Protein 1ELR (pdb70)

Sequence (133 aa):
GKQALKEKELGNDAYKKKDFDTALKHYDKAKELDPTNMTYITNQAAVYFEKGDYNKCRELCEKAIEVGRENREDYRQIAKAYARIGNSYFKEEKYKDAIHFYNKSLAEHRTPDVLKKCQQAEKILKEQMEEVD

Organism: Homo sapiens (NCBI:txid9606)

Radius of gyration: 14.72 Å; Cα contacts (8 Å, |Δi|>4): 189; chains: 2; bounding box: 37×25×38 Å

Secondary structure (DSSP, 8-state):
-HHHHHHHHHHHHHHHTT-HHHHHHHHHHHHHH-TT-HHHHHHHHHHHHHHT-HHHHHHHHHHHHHHHHHSTT-HHHHHHHHHHHHHHHHHTT-HHHHHHHHHHHHHH---HHHHHHHHHHHHHHHH-/-----

B-factor: mean 19.18, std 8.9, range [5.82, 53.54]

Solvent-accessible surface area: 7646 Å² total; per-residue (Å²): 94,163,82,1,92,119,21,20,81,97,0,5,79,11,2,119,167,131,63,37,89,48,0,23,128,51,0,72,71,0,58,128,80,38,92,98,43,5,22,1,14,0,0,8,0,0,0,44,17,53,115,40,61,40,106,59,0,24,56,8,0,104,89,0,19,135,42,0,116,92,46,107,85,41,113,141,22,6,2,95,0,30,11,19,6,0,29,0,44,25,117,57,129,95,26,154,63,0,23,93,37,0,74,71,1,11,92,55,57,156,38,111,98,20,61,141,62,2,94,84,0,81,168,58,50,190,94,150,104,26,132,23,53

Structure (mmCIF, N/CA/C/O backbone):
data_1ELR
#
_entry.id   1ELR
#
_cell.length_a   73.280
_cell.length_b   48.270
_cell.length_c   38.060
_cell.angle_alpha   90.00
_cell.angle_beta   91.30
_cell.angle_gamma   90.00
#
_symmetry.space_group_name_H-M   'C 1 2 1'
#
loop_
_entity.id
_entity.type
_entity.pdbx_description
1 polymer 'TPR2A-DOMAIN OF HOP'
2 polymer 'HSP90-PEPTIDE MEEVD'
3 non-polymer 'NICKEL (II) ION'
4 water water
#
loop_
_atom_site.group_PDB
_atom_site.id
_atom_site.type_symbol
_atom_site.label_atom_id
_atom_site.label_alt_id
_atom_site.label_comp_id
_atom_site.label_asym_id
_atom_site.label_entity_id
_atom_site.label_seq_id
_atom_site.pdbx_PDB_ins_code
_atom_site.Cartn_x
_atom_site.Cartn_y
_atom_site.Cartn_z
_atom_site.occupancy
_atom_site.B_iso_or_equiv
_atom_site.auth_seq_id
_atom_site.auth_comp_id
_atom_site.auth_asym_id
_atom_site.auth_atom_id
_atom_site.pdbx_PDB_model_num
ATOM 1 N N . GLY A 1 1 ? 1.040 11.188 24.111 1.00 40.84 222 GLY A N 1
ATOM 2 C CA . GLY A 1 1 ? 2.317 10.954 23.362 1.00 40.24 222 GLY A CA 1
ATOM 3 C C . GLY A 1 1 ? 3.553 11.192 24.210 1.00 39.66 222 GLY A C 1
ATOM 4 O O . GLY A 1 1 ? 4.638 10.706 23.888 1.00 41.35 222 GLY A O 1
ATOM 5 N N . LYS A 1 2 ? 3.383 11.939 25.295 1.00 37.97 223 LYS A N 1
ATOM 6 C CA . LYS A 1 2 ? 4.471 12.263 26.212 1.00 36.00 223 LYS A CA 1
ATOM 7 C C . LYS A 1 2 ? 5.340 11.089 26.661 1.00 33.36 223 LYS A C 1
ATOM 8 O O . LYS A 1 2 ? 6.564 11.125 26.504 1.00 33.00 223 LYS A O 1
ATOM 14 N N . GLN A 1 3 ? 4.726 10.061 27.238 1.00 31.03 224 GLN A N 1
ATOM 15 C CA . GLN A 1 3 ? 5.498 8.914 27.724 1.00 28.05 224 GLN A CA 1
ATOM 16 C C . GLN A 1 3 ? 6.380 8.269 26.645 1.00 24.92 224 GLN A C 1
ATOM 17 O O . GLN A 1 3 ? 7.529 7.940 26.906 1.00 23.61 224 GLN A O 1
ATOM 23 N N . ALA A 1 4 ? 5.850 8.099 25.436 1.00 23.38 225 ALA A N 1
ATOM 24 C CA . ALA A 1 4 ? 6.628 7.477 24.353 1.00 22.17 225 ALA A CA 1
ATOM 25 C C . ALA A 1 4 ? 7.950 8.198 24.111 1.00 21.18 225 ALA A C 1
ATOM 26 O O . ALA A 1 4 ? 8.984 7.573 23.866 1.00 20.40 225 ALA A O 1
ATOM 28 N N . LEU A 1 5 ? 7.928 9.523 24.166 1.00 21.57 226 LEU A N 1
ATOM 29 C CA . LEU A 1 5 ? 9.157 10.268 23.937 1.00 20.61 226 LEU A CA 1
ATOM 30 C C . LEU A 1 5 ? 10.130 10.029 25.088 1.00 20.17 226 LEU A C 1
ATOM 31 O O . LEU A 1 5 ? 11.333 9.983 24.879 1.00 18.07 226 LEU A O 1
ATOM 36 N N . LYS A 1 6 ? 9.608 9.875 26.302 1.00 18.41 227 LYS A N 1
ATOM 37 C CA . LYS A 1 6 ? 10.466 9.592 27.455 1.00 18.52 227 LYS A CA 1
ATOM 38 C C . LYS A 1 6 ? 11.112 8.217 27.278 1.00 16.86 227 LYS A C 1
ATOM 39 O O . LYS A 1 6 ? 12.282 8.026 27.595 1.00 15.00 227 LYS A O 1
ATOM 45 N N . GLU A 1 7 ? 10.333 7.253 26.802 1.00 14.66 228 GLU A N 1
ATOM 46 C CA . GLU A 1 7 ? 10.873 5.913 26.570 1.00 15.15 228 GLU A CA 1
ATOM 47 C C . GLU A 1 7 ? 11.945 5.982 25.464 1.00 13.46 228 GLU A C 1
ATOM 48 O O . GLU A 1 7 ? 13.004 5.369 25.580 1.00 11.83 228 GLU A O 1
ATOM 54 N N . LYS A 1 8 ? 11.663 6.718 24.391 1.00 10.86 229 LYS A N 1
ATOM 55 C CA . LYS A 1 8 ? 12.633 6.826 23.304 1.00 12.81 229 LYS A CA 1
ATOM 56 C C . LYS A 1 8 ? 13.960 7.399 23.789 1.00 12.38 229 LYS A C 1
ATOM 57 O O . LYS A 1 8 ? 15.029 6.910 23.418 1.00 11.31 229 LYS A O 1
ATOM 63 N N . GLU A 1 9 ? 13.897 8.437 24.621 1.00 12.71 230 GLU A N 1
ATOM 64 C CA . GLU A 1 9 ? 15.124 9.053 25.113 1.00 13.54 230 GLU A CA 1
ATOM 65 C C . GLU A 1 9 ? 15.942 8.142 26.024 1.00 13.04 230 GLU A C 1
ATOM 66 O O . GLU A 1 9 ? 17.179 8.182 26.010 1.00 12.44 230 GLU A O 1
ATOM 72 N N . LEU A 1 10 ? 15.263 7.339 26.837 1.00 10.97 231 LEU A N 1
ATOM 73 C CA . LEU A 1 10 ? 15.998 6.416 27.694 1.00 11.77 231 LEU A CA 1
ATOM 74 C C . LEU A 1 10 ? 16.657 5.389 26.785 1.00 10.32 231 LEU A C 1
ATOM 75 O O . LEU A 1 10 ? 17.743 4.895 27.080 1.00 10.48 231 LEU A O 1
ATOM 80 N N . GLY A 1 11 ? 15.996 5.068 25.677 1.00 10.29 232 GLY A N 1
ATOM 81 C CA . GLY A 1 11 ? 16.577 4.123 24.734 1.00 10.05 232 GLY A CA 1
ATOM 82 C C . GLY A 1 11 ? 17.802 4.725 24.052 1.00 10.94 232 GLY A C 1
ATOM 83 O O . GLY A 1 11 ? 18.843 4.066 23.910 1.00 9.27 232 GLY A O 1
ATOM 84 N N . ASN A 1 12 ? 17.687 5.986 23.632 1.00 11.09 233 ASN A N 1
ATOM 85 C CA . ASN A 1 12 ? 18.795 6.659 22.950 1.00 12.60 233 ASN A CA 1
ATOM 86 C C . ASN A 1 12 ? 20.030 6.715 23.842 1.00 13.14 233 ASN A C 1
ATOM 87 O O . ASN A 1 12 ? 21.136 6.453 23.376 1.00 10.89 233 ASN A O 1
ATOM 92 N N . ASP A 1 13 ? 19.832 7.069 25.111 1.00 13.19 234 ASP A N 1
ATOM 93 C CA . ASP A 1 13 ? 20.931 7.159 26.085 1.00 15.71 234 ASP A CA 1
ATOM 94 C C . ASP A 1 13 ? 21.619 5.797 26.183 1.00 14.90 234 ASP A C 1
ATOM 95 O O . ASP A 1 13 ? 22.850 5.703 26.193 1.00 16.24 234 ASP A O 1
ATOM 100 N N . ALA A 1 14 ? 20.827 4.725 26.221 1.00 14.59 235 ALA A N 1
ATOM 101 C CA . ALA A 1 14 ? 21.399 3.380 26.326 1.00 13.28 235 ALA A CA 1
ATOM 102 C C . ALA A 1 14 ? 22.162 2.988 25.062 1.00 13.68 235 ALA A C 1
ATOM 103 O O . ALA A 1 14 ? 23.265 2.438 25.134 1.00 14.70 235 ALA A O 1
ATOM 105 N N . TYR A 1 15 ? 21.555 3.253 23.907 1.00 13.89 236 TYR A N 1
ATOM 106 C CA . TYR A 1 15 ? 22.166 2.976 22.612 1.00 12.66 236 TYR A CA 1
ATOM 107 C C . TYR A 1 15 ? 23.577 3.598 22.528 1.00 14.89 236 TYR A C 1
ATOM 108 O O . TYR A 1 15 ? 24.538 2.958 22.102 1.00 15.49 236 TYR A O 1
ATOM 117 N N . LYS A 1 16 ? 23.687 4.853 22.927 1.00 15.04 237 LYS A N 1
ATOM 118 C CA . LYS A 1 16 ? 24.970 5.543 22.860 1.00 19.91 237 LYS A CA 1
ATOM 119 C C . LYS A 1 16 ? 26.075 4.928 23.712 1.00 21.07 237 LYS A C 1
ATOM 120 O O . LYS A 1 16 ? 27.261 5.080 23.395 1.00 21.79 237 LYS A O 1
ATOM 126 N N . LYS A 1 17 ? 25.703 4.222 24.775 1.00 21.48 238 LYS A N 1
ATOM 127 C CA . LYS A 1 17 ? 26.695 3.577 25.642 1.00 22.12 238 LYS A CA 1
ATOM 128 C C . LYS A 1 17 ? 26.887 2.138 25.197 1.00 21.06 238 LYS A C 1
ATOM 129 O O . LYS A 1 17 ? 27.536 1.348 25.875 1.00 21.99 238 LYS A O 1
ATOM 135 N N . LYS A 1 18 ? 26.309 1.803 24.052 1.00 19.28 239 LYS A N 1
ATOM 136 C CA . LYS A 1 18 ? 26.395 0.465 23.507 1.00 18.66 239 LYS A CA 1
ATOM 137 C C . LYS A 1 18 ? 25.616 -0.565 24.328 1.00 17.21 239 LYS A C 1
ATOM 138 O O . LYS A 1 18 ? 25.886 -1.760 24.269 1.00 15.56 239 LYS A O 1
ATOM 144 N N . ASP A 1 19 ? 24.633 -0.092 25.088 1.00 15.85 240 ASP A N 1
ATOM 145 C CA . ASP A 1 19 ? 23.772 -0.998 25.859 1.00 14.22 240 ASP A CA 1
ATOM 146 C C . ASP A 1 19 ? 22.579 -1.225 24.944 1.00 12.87 240 ASP A C 1
ATOM 147 O O . ASP A 1 19 ? 21.525 -0.607 25.096 1.00 11.11 240 ASP A O 1
ATOM 152 N N . PHE A 1 20 ? 22.764 -2.121 23.976 1.00 13.59 241 PHE A N 1
ATOM 153 C CA . PHE A 1 20 ? 21.748 -2.420 22.975 1.00 13.71 241 PHE A CA 1
ATOM 154 C C . PHE A 1 20 ? 20.495 -3.154 23.433 1.00 13.76 241 PHE A C 1
ATOM 155 O O . PHE A 1 20 ? 19.410 -2.944 22.879 1.00 12.87 241 PHE A O 1
ATOM 163 N N . ASP A 1 21 ? 20.620 -4.034 24.416 1.00 14.20 242 ASP A N 1
ATOM 164 C CA . ASP A 1 21 ? 19.426 -4.720 24.874 1.00 16.69 242 ASP A CA 1
ATOM 165 C C . ASP A 1 21 ? 18.469 -3.706 25.503 1.00 15.06 242 ASP A C 1
ATOM 166 O O . ASP A 1 21 ? 17.269 -3.728 25.250 1.00 11.61 242 ASP A O 1
ATOM 171 N N . THR A 1 22 ? 19.012 -2.834 26.347 1.00 14.66 243 THR A N 1
ATOM 172 C CA . THR A 1 22 ? 18.200 -1.818 27.011 1.00 12.61 243 THR A CA 1
ATOM 173 C C . THR A 1 22 ? 17.554 -0.914 25.964 1.00 10.67 243 THR A C 1
ATOM 174 O O . THR A 1 22 ? 16.362 -0.633 26.024 1.00 9.58 243 THR A O 1
ATOM 178 N N . ALA A 1 23 ? 18.346 -0.459 25.001 1.00 10.88 244 ALA A N 1
ATOM 179 C CA . ALA A 1 23 ? 17.828 0.404 23.944 1.00 10.38 244 ALA A CA 1
ATOM 180 C C . ALA A 1 23 ? 16.639 -0.245 23.223 1.00 10.61 244 ALA A C 1
ATOM 181 O O . ALA A 1 23 ? 15.607 0.387 23.043 1.00 9.79 244 ALA A O 1
ATOM 183 N N . LEU A 1 24 ? 16.772 -1.503 22.809 1.00 10.96 245 LEU A N 1
ATOM 184 C CA . LEU A 1 24 ? 15.669 -2.151 22.099 1.00 10.68 245 LEU A CA 1
ATOM 185 C C . LEU A 1 24 ? 14.408 -2.246 22.939 1.00 10.65 245 LEU A C 1
ATOM 186 O O . LEU A 1 24 ? 13.313 -1.995 22.451 1.00 9.54 245 LEU A O 1
ATOM 191 N N . LYS A 1 25 ? 14.553 -2.596 24.211 1.00 11.67 246 LYS A N 1
ATOM 192 C CA . LYS A 1 25 ? 13.381 -2.706 25.074 1.00 11.96 246 LYS A CA 1
ATOM 193 C C . LYS A 1 25 ? 12.635 -1.383 25.242 1.00 12.20 246 LYS A C 1
ATOM 194 O O . LYS A 1 25 ? 11.394 -1.346 25.232 1.00 11.78 246 LYS A O 1
ATOM 200 N N . HIS A 1 26 ? 13.367 -0.282 25.380 1.00 11.41 247 HIS A N 1
ATOM 201 C CA . HIS A 1 26 ? 12.677 1.001 25.507 1.00 9.71 247 HIS A CA 1
ATOM 202 C C . HIS A 1 26 ? 12.094 1.474 24.183 1.00 9.70 247 HIS A C 1
ATOM 203 O O . HIS A 1 26 ? 11.021 2.104 24.161 1.00 9.95 247 HIS A O 1
ATOM 210 N N . TYR A 1 27 ? 12.760 1.157 23.075 1.00 8.36 248 TYR A N 1
ATOM 211 C CA . TYR A 1 27 ? 12.197 1.544 21.782 1.00 10.17 248 TYR A CA 1
ATOM 212 C C . TYR A 1 27 ? 10.923 0.726 21.552 1.00 10.48 248 TYR A C 1
ATOM 213 O O . TYR A 1 27 ? 9.978 1.206 20.914 1.00 10.39 248 TYR A O 1
ATOM 222 N N . ASP A 1 28 ? 10.917 -0.521 22.022 1.00 12.13 249 ASP A N 1
ATOM 223 C CA . ASP A 1 28 ? 9.727 -1.373 21.892 1.00 14.28 249 ASP A CA 1
ATOM 224 C C . ASP A 1 28 ? 8.548 -0.733 22.633 1.00 14.47 249 ASP A C 1
ATOM 225 O O . ASP A 1 28 ? 7.418 -0.705 22.123 1.00 14.33 249 ASP A O 1
ATOM 230 N N . LYS A 1 29 ? 8.796 -0.214 23.832 1.00 15.03 250 LYS A N 1
ATOM 231 C CA . LYS A 1 29 ? 7.710 0.421 24.589 1.00 16.47 250 LYS A CA 1
ATOM 232 C C . LYS A 1 29 ? 7.242 1.707 23.905 1.00 15.64 250 LYS A C 1
ATOM 233 O O . LYS A 1 29 ? 6.059 2.041 23.933 1.00 15.19 250 LYS A O 1
ATOM 239 N N . ALA A 1 30 ? 8.170 2.433 23.294 1.00 14.98 251 ALA A N 1
ATOM 240 C CA . ALA A 1 30 ? 7.795 3.652 22.598 1.00 14.73 251 ALA A CA 1
ATOM 241 C C . ALA A 1 30 ? 6.913 3.310 21.395 1.00 15.78 251 ALA A C 1
ATOM 242 O O . ALA A 1 30 ? 5.911 3.996 21.146 1.00 16.16 251 ALA A O 1
ATOM 244 N N . LYS A 1 31 ? 7.260 2.245 20.666 1.00 15.89 252 LYS A N 1
ATOM 245 C CA . LYS A 1 31 ? 6.472 1.822 19.491 1.00 18.51 252 LYS A CA 1
ATOM 246 C C . LYS A 1 31 ? 5.082 1.353 19.892 1.00 19.54 252 LYS A C 1
ATOM 247 O O . LYS A 1 31 ? 4.103 1.570 19.174 1.00 19.43 252 LYS A O 1
ATOM 253 N N . GLU A 1 32 ? 5.010 0.677 21.031 1.00 20.07 253 GLU A N 1
ATOM 254 C CA . GLU A 1 32 ? 3.745 0.183 21.538 1.00 20.75 253 GLU A CA 1
ATOM 255 C C . GLU A 1 32 ? 2.807 1.367 21.796 1.00 20.42 253 GLU A C 1
ATOM 256 O O . GLU A 1 32 ? 1.621 1.300 21.508 1.00 20.12 253 GLU A O 1
ATOM 262 N N . LEU A 1 33 ? 3.351 2.455 22.332 1.00 20.02 254 LEU A N 1
ATOM 263 C CA . LEU A 1 33 ? 2.568 3.652 22.646 1.00 19.24 254 LEU A CA 1
ATOM 264 C C . LEU A 1 33 ? 2.272 4.585 21.472 1.00 19.84 254 LEU A C 1
ATOM 265 O O . LEU A 1 33 ? 1.237 5.254 21.454 1.00 19.28 254 LEU A O 1
ATOM 270 N N . ASP A 1 34 ? 3.173 4.619 20.493 1.00 18.88 255 ASP A N 1
ATOM 271 C CA . ASP A 1 34 ? 3.053 5.527 19.349 1.00 19.61 255 ASP A CA 1
ATOM 272 C C . ASP A 1 34 ? 3.428 4.751 18.085 1.00 18.93 255 ASP A C 1
ATOM 273 O O . ASP A 1 34 ? 4.451 5.019 17.461 1.00 18.73 255 ASP A O 1
ATOM 278 N N . PRO A 1 35 ? 2.581 3.792 17.678 1.00 18.05 256 PRO A N 1
ATOM 279 C CA . PRO A 1 35 ? 2.830 2.965 16.496 1.00 17.12 256 PRO A CA 1
ATOM 280 C C . PRO A 1 35 ? 2.920 3.617 15.110 1.00 17.27 256 PRO A C 1
ATOM 281 O O . PRO A 1 35 ? 3.330 2.969 14.157 1.00 16.27 256 PRO A O 1
ATOM 285 N N . THR A 1 36 ? 2.541 4.883 14.983 1.00 16.22 257 THR A N 1
ATOM 286 C CA . THR A 1 36 ? 2.626 5.536 13.680 1.00 16.54 257 THR A CA 1
ATOM 287 C C . THR A 1 36 ? 3.905 6.377 13.547 1.00 17.15 257 THR A C 1
ATOM 288 O O . THR A 1 36 ? 4.091 7.062 12.537 1.00 16.71 257 THR A O 1
ATOM 292 N N . ASN A 1 37 ? 4.773 6.320 14.557 1.00 15.93 258 ASN A N 1
ATOM 293 C CA . ASN A 1 37 ? 6.019 7.099 14.558 1.00 17.57 258 ASN A CA 1
ATOM 294 C C . ASN A 1 37 ? 7.156 6.248 14.006 1.00 16.65 258 ASN A C 1
ATOM 295 O O . ASN A 1 37 ? 7.627 5.331 14.676 1.00 15.85 258 ASN A O 1
ATOM 300 N N . MET A 1 38 ? 7.626 6.569 12.804 1.00 15.07 259 MET A N 1
ATOM 301 C CA . MET A 1 38 ? 8.680 5.762 12.195 1.00 14.81 259 MET A CA 1
ATOM 302 C C . MET A 1 38 ? 10.058 5.927 12.836 1.00 14.33 259 MET A C 1
ATOM 303 O O . MET A 1 38 ? 10.940 5.093 12.628 1.00 13.68 259 MET A O 1
ATOM 308 N N . THR A 1 39 ? 10.242 6.978 13.635 1.00 13.04 260 THR A N 1
ATOM 309 C CA . THR A 1 39 ? 11.530 7.203 14.285 1.00 13.61 260 THR A CA 1
ATOM 310 C C . THR A 1 39 ? 11.952 6.081 15.251 1.00 11.92 260 THR A C 1
ATOM 311 O O . THR A 1 39 ? 13.122 5.739 15.311 1.00 10.39 260 THR A O 1
ATOM 315 N N . TYR A 1 40 ? 11.018 5.499 16.002 1.00 11.57 261 TYR A N 1
ATOM 316 C CA . TYR A 1 40 ? 11.400 4.423 16.935 1.00 11.12 261 TYR A CA 1
ATOM 317 C C . TYR A 1 40 ? 11.889 3.193 16.172 1.00 10.73 261 TYR A C 1
ATOM 318 O O . TYR A 1 40 ? 12.739 2.441 16.661 1.00 8.66 261 TYR A O 1
ATOM 327 N N . ILE A 1 41 ? 11.319 2.985 14.991 1.00 10.62 262 ILE A N 1
ATOM 328 C CA . ILE A 1 41 ? 11.683 1.858 14.135 1.00 9.74 262 ILE A CA 1
ATOM 329 C C . ILE A 1 41 ? 13.068 2.110 13.520 1.00 9.62 262 ILE A C 1
ATOM 330 O O . ILE A 1 41 ? 13.929 1.218 13.534 1.00 10.05 262 ILE A O 1
ATOM 335 N N . THR A 1 42 ? 13.296 3.307 12.979 1.00 8.73 263 THR A N 1
ATOM 336 C CA . THR A 1 42 ? 14.613 3.577 12.410 1.00 9.20 263 THR A CA 1
ATOM 337 C C . THR A 1 42 ? 15.676 3.529 13.514 1.00 8.56 263 THR A C 1
ATOM 338 O O . THR A 1 42 ? 16.833 3.164 13.252 1.00 9.57 263 THR A O 1
ATOM 342 N N . ASN A 1 43 ? 15.295 3.894 14.741 1.00 9.13 264 ASN A N 1
ATOM 343 C CA . ASN A 1 43 ? 16.236 3.846 15.872 1.00 9.21 264 ASN A CA 1
ATOM 344 C C . ASN A 1 43 ? 16.583 2.387 16.168 1.00 9.78 264 ASN A C 1
ATOM 345 O O . ASN A 1 43 ? 17.737 2.062 16.474 1.00 8.96 264 ASN A O 1
ATOM 350 N N . GLN A 1 44 ? 15.591 1.497 16.109 1.00 10.36 265 GLN A N 1
ATOM 351 C CA . GLN A 1 44 ? 15.889 0.085 16.338 1.00 10.99 265 GLN A CA 1
ATOM 352 C C . GLN A 1 44 ? 16.802 -0.423 15.223 1.00 11.02 265 GLN A C 1
ATOM 353 O O . GLN A 1 44 ? 17.641 -1.293 15.453 1.00 9.38 265 GLN A O 1
ATOM 359 N N . ALA A 1 45 ? 16.631 0.127 14.020 1.00 9.31 266 ALA A N 1
ATOM 360 C CA . ALA A 1 45 ? 17.466 -0.272 12.878 1.00 10.21 266 ALA A CA 1
ATOM 361 C C . ALA A 1 45 ? 18.930 0.092 13.170 1.00 10.07 266 ALA A C 1
ATOM 362 O O . ALA A 1 45 ? 19.856 -0.629 12.793 1.00 8.92 266 ALA A O 1
ATOM 364 N N . ALA A 1 46 ? 19.127 1.218 13.850 1.00 9.32 267 ALA A N 1
ATOM 365 C CA . ALA A 1 46 ? 20.470 1.668 14.191 1.00 10.16 267 ALA A CA 1
ATOM 366 C C . ALA A 1 46 ? 21.092 0.692 15.167 1.00 9.86 267 ALA A C 1
ATOM 367 O O . ALA A 1 46 ? 22.274 0.378 15.073 1.00 10.35 267 ALA A O 1
ATOM 369 N N . VAL A 1 47 ? 20.294 0.201 16.105 1.00 10.71 268 VAL A N 1
ATOM 370 C CA . VAL A 1 47 ? 20.808 -0.759 17.077 1.00 11.30 268 VAL A CA 1
ATOM 371 C C . VAL A 1 47 ? 21.295 -2.030 16.366 1.00 10.52 268 VAL A C 1
ATOM 372 O O . VAL A 1 47 ? 22.404 -2.489 16.617 1.00 10.52 268 VAL A O 1
ATOM 376 N N . TYR A 1 48 ? 20.475 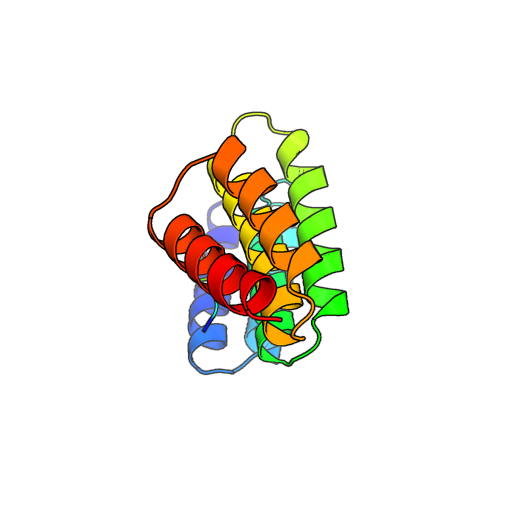-2.600 15.485 1.00 9.84 269 TYR A N 1
ATOM 377 C CA . TYR A 1 48 ? 20.916 -3.802 14.785 1.00 10.71 269 TYR A CA 1
ATOM 378 C C . TYR A 1 48 ? 22.116 -3.526 13.899 1.00 10.82 269 TYR A C 1
ATOM 379 O O . TYR A 1 48 ? 23.011 -4.361 13.770 1.00 10.80 269 TYR A O 1
ATOM 388 N N . PHE A 1 49 ? 22.149 -2.349 13.287 1.00 11.01 270 PHE A N 1
ATOM 389 C CA . PHE A 1 49 ? 23.301 -1.989 12.462 1.00 12.81 270 PHE A CA 1
ATOM 390 C C . PHE A 1 49 ? 24.576 -2.098 13.320 1.00 13.37 270 PHE A C 1
ATOM 391 O O . PHE A 1 49 ? 25.580 -2.702 12.901 1.00 13.18 270 PHE A O 1
ATOM 399 N N . GLU A 1 50 ? 24.532 -1.507 14.516 1.00 12.93 271 GLU A N 1
ATOM 400 C CA . GLU A 1 50 ? 25.692 -1.500 15.412 1.00 14.90 271 GLU A CA 1
ATOM 401 C C . GLU A 1 50 ? 26.011 -2.870 16.014 1.00 15.09 271 GLU A C 1
ATOM 402 O O . GLU A 1 50 ? 27.124 -3.106 16.473 1.00 14.60 271 GLU A O 1
ATOM 408 N N . LYS A 1 51 ? 25.041 -3.773 16.012 1.00 14.84 272 LYS A N 1
ATOM 409 C CA . LYS A 1 51 ? 25.295 -5.130 16.490 1.00 15.51 272 LYS A CA 1
ATOM 410 C C . LYS A 1 51 ? 25.883 -5.929 15.311 1.00 16.45 272 LYS A C 1
ATOM 411 O O . LYS A 1 51 ? 26.305 -7.067 15.483 1.00 14.12 272 LYS A O 1
ATOM 417 N N . GLY A 1 52 ? 25.880 -5.339 14.111 1.00 16.27 273 GLY A N 1
ATOM 418 C CA . GLY A 1 52 ? 26.405 -6.042 12.944 1.00 16.46 273 GLY A CA 1
ATOM 419 C C . GLY A 1 52 ? 25.368 -6.860 12.188 1.00 16.77 273 GLY A C 1
ATOM 420 O O . GLY A 1 52 ? 25.702 -7.579 11.229 1.00 18.16 273 GLY A O 1
ATOM 421 N N . ASP A 1 53 ? 24.107 -6.765 12.606 1.00 15.44 274 ASP A N 1
ATOM 422 C CA . ASP A 1 53 ? 23.018 -7.498 11.966 1.00 15.36 274 ASP A CA 1
ATOM 423 C C . ASP A 1 53 ? 22.443 -6.601 10.868 1.00 15.30 274 ASP A C 1
ATOM 424 O O . ASP A 1 53 ? 21.346 -6.068 11.005 1.00 13.97 274 ASP A O 1
ATOM 429 N N . TYR A 1 54 ? 23.200 -6.429 9.790 1.00 14.30 275 TYR A N 1
ATOM 430 C CA . TYR A 1 54 ? 22.768 -5.581 8.674 1.00 14.52 275 TYR A CA 1
ATOM 431 C C . TYR A 1 54 ? 21.446 -5.988 8.043 1.00 14.27 275 TYR A C 1
ATOM 432 O O . TYR A 1 54 ? 20.651 -5.137 7.652 1.00 14.04 275 TYR A O 1
ATOM 441 N N . ASN A 1 55 ? 21.199 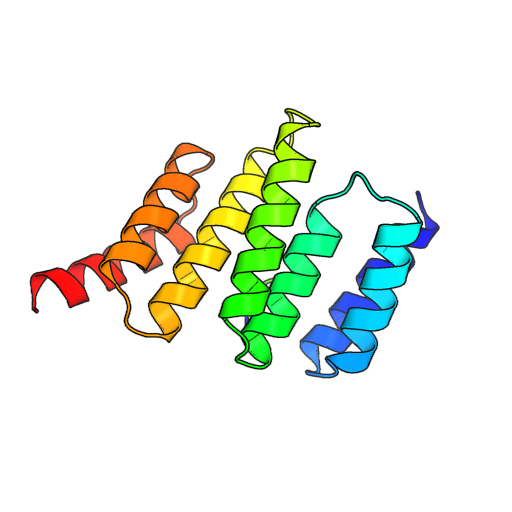-7.287 7.930 1.00 14.90 276 ASN A N 1
ATOM 442 C CA . ASN A 1 55 ? 19.936 -7.712 7.357 1.00 15.02 276 ASN A CA 1
ATOM 443 C C . ASN A 1 55 ? 18.740 -7.243 8.188 1.00 14.77 276 ASN A C 1
ATOM 444 O O . ASN A 1 55 ? 17.747 -6.773 7.642 1.00 13.73 276 ASN A O 1
ATOM 449 N N . LYS A 1 56 ? 18.811 -7.403 9.506 1.00 14.12 277 LYS A N 1
ATOM 450 C CA . LYS A 1 56 ? 17.689 -6.987 10.346 1.00 13.21 277 LYS A CA 1
ATOM 451 C C . LYS A 1 56 ? 17.528 -5.471 10.273 1.00 12.74 277 LYS A C 1
ATOM 452 O O . LYS A 1 56 ? 16.410 -4.953 10.280 1.00 11.76 277 LYS A O 1
ATOM 458 N N . CYS A 1 57 ? 18.651 -4.765 10.227 1.00 12.66 278 CYS A N 1
ATOM 459 C CA . CYS A 1 57 ? 18.619 -3.307 10.121 1.00 12.41 278 CYS A CA 1
ATOM 460 C C . CYS A 1 57 ? 17.804 -2.930 8.875 1.00 12.48 278 CYS A C 1
ATOM 461 O O . CYS A 1 57 ? 16.885 -2.115 8.948 1.00 12.32 278 CYS A O 1
ATOM 464 N N . ARG A 1 58 ? 18.122 -3.538 7.735 1.00 12.45 279 ARG A N 1
ATOM 465 C CA . ARG A 1 58 ? 17.397 -3.225 6.499 1.00 12.24 279 ARG A CA 1
ATOM 466 C C . ARG A 1 58 ? 15.923 -3.596 6.559 1.00 14.14 279 ARG A C 1
ATOM 467 O O . ARG A 1 58 ? 15.069 -2.887 6.016 1.00 12.89 279 ARG A O 1
ATOM 475 N N . GLU A 1 59 ? 15.614 -4.708 7.212 1.00 14.21 280 GLU A N 1
ATOM 476 C CA . GLU A 1 59 ? 14.220 -5.126 7.354 1.00 14.52 280 GLU A CA 1
ATOM 477 C C . GLU A 1 59 ? 13.448 -4.046 8.117 1.00 14.11 280 GLU A C 1
ATOM 478 O O . GLU A 1 59 ? 12.332 -3.671 7.743 1.00 13.43 280 GLU A O 1
ATOM 484 N N . LEU A 1 60 ? 14.052 -3.538 9.188 1.00 12.77 281 LEU A N 1
ATOM 485 C CA . LEU A 1 60 ? 13.412 -2.505 9.988 1.00 11.92 281 LEU A CA 1
ATOM 486 C C . LEU A 1 60 ? 13.267 -1.199 9.220 1.00 10.91 281 LEU A C 1
ATOM 487 O O . LEU A 1 60 ? 12.235 -0.519 9.326 1.00 10.94 281 LEU A O 1
ATOM 492 N N . CYS A 1 61 ? 14.290 -0.840 8.449 1.00 10.18 282 CYS A N 1
ATOM 493 C CA . CYS A 1 61 ? 14.211 0.374 7.640 1.00 10.22 282 CYS A CA 1
ATOM 494 C C . CYS A 1 61 ? 13.053 0.262 6.647 1.00 11.35 282 CYS A C 1
ATOM 495 O O . CYS A 1 61 ? 12.297 1.212 6.470 1.00 11.23 282 CYS A O 1
ATOM 498 N N . GLU A 1 62 ? 12.922 -0.888 5.986 1.00 11.92 283 GLU A N 1
ATOM 499 C CA . GLU A 1 62 ? 11.803 -1.086 5.049 1.00 13.27 283 GLU A CA 1
ATOM 500 C C . GLU A 1 62 ? 10.470 -0.904 5.801 1.00 13.55 283 GLU A C 1
ATOM 501 O O . GLU A 1 62 ? 9.536 -0.259 5.314 1.00 15.06 283 GLU A O 1
ATOM 507 N N . LYS A 1 63 ? 10.379 -1.496 6.983 1.00 14.48 284 LYS A N 1
ATOM 508 C CA . LYS A 1 63 ? 9.174 -1.385 7.804 1.00 14.83 284 LYS A CA 1
ATOM 509 C C . LYS A 1 63 ? 8.881 0.087 8.139 1.00 14.80 284 LYS A C 1
ATOM 510 O O . LYS A 1 63 ? 7.743 0.560 8.026 1.00 14.05 284 LYS A O 1
ATOM 516 N N . ALA A 1 64 ? 9.918 0.811 8.549 1.00 13.24 285 ALA A N 1
ATOM 517 C CA . ALA A 1 64 ? 9.773 2.218 8.910 1.00 13.36 285 ALA A CA 1
ATOM 518 C C . ALA A 1 64 ? 9.250 3.041 7.749 1.00 13.81 285 ALA A C 1
ATOM 519 O O . ALA A 1 64 ? 8.398 3.914 7.931 1.00 13.73 285 ALA A O 1
ATOM 521 N N . ILE A 1 65 ? 9.776 2.779 6.556 1.00 14.39 286 ILE A N 1
ATOM 522 C CA . ILE A 1 65 ? 9.349 3.516 5.371 1.00 15.84 286 ILE A CA 1
ATOM 523 C C . ILE A 1 65 ? 7.876 3.218 5.063 1.00 17.47 286 ILE A C 1
ATOM 524 O O . ILE A 1 65 ? 7.117 4.113 4.684 1.00 17.58 286 ILE A O 1
ATOM 529 N N . GLU A 1 66 ? 7.480 1.965 5.234 1.00 18.94 287 GLU A N 1
ATOM 530 C CA . GLU A 1 66 ? 6.090 1.587 5.010 1.00 22.08 287 GLU A CA 1
ATOM 531 C C . GLU A 1 66 ? 5.212 2.469 5.901 1.00 22.36 287 GLU A C 1
ATOM 532 O O . GLU A 1 66 ? 4.282 3.124 5.414 1.00 21.82 287 GLU A O 1
ATOM 538 N N . VAL A 1 67 ? 5.520 2.480 7.203 1.00 22.22 288 VAL A N 1
ATOM 539 C CA . VAL A 1 67 ? 4.778 3.275 8.178 1.00 23.03 288 VAL A CA 1
ATOM 540 C C . VAL A 1 67 ? 4.805 4.754 7.815 1.00 23.20 288 VAL A C 1
ATOM 541 O O . VAL A 1 67 ? 3.791 5.444 7.903 1.00 24.45 288 VAL A O 1
ATOM 545 N N . GLY A 1 68 ? 5.976 5.234 7.412 1.00 24.37 289 GLY A N 1
ATOM 546 C CA . GLY A 1 68 ? 6.132 6.632 7.053 1.00 25.12 289 GLY A CA 1
ATOM 547 C C . GLY A 1 68 ? 5.348 7.079 5.832 1.00 26.61 289 GLY A C 1
ATOM 548 O O . GLY A 1 68 ? 4.853 8.202 5.802 1.00 27.06 289 GLY A O 1
ATOM 549 N N . ARG A 1 69 ? 5.237 6.224 4.820 1.00 28.01 290 ARG A N 1
ATOM 550 C CA . ARG A 1 69 ? 4.493 6.594 3.617 1.00 30.89 290 ARG A CA 1
ATOM 551 C C . ARG A 1 69 ? 3.016 6.832 3.968 1.00 33.25 290 ARG A C 1
ATOM 552 O O . ARG A 1 69 ? 2.319 7.587 3.285 1.00 32.98 290 ARG A O 1
ATOM 560 N N . GLU A 1 70 ? 2.546 6.183 5.034 1.00 34.95 291 GLU A N 1
ATOM 561 C CA . GLU A 1 70 ? 1.163 6.338 5.472 1.00 37.47 291 GLU A CA 1
ATOM 562 C C . GLU A 1 70 ? 0.944 7.795 5.866 1.00 39.02 291 GLU A C 1
ATOM 563 O O . GLU A 1 70 ? -0.044 8.416 5.471 1.00 40.27 291 GLU A O 1
ATOM 565 N N . ASN A 1 71 ? 1.868 8.339 6.651 1.00 40.07 292 ASN A N 1
ATOM 566 C CA . ASN A 1 71 ? 1.796 9.736 7.061 1.00 41.59 292 ASN A CA 1
ATOM 567 C C . ASN A 1 71 ? 2.691 10.497 6.080 1.00 42.72 292 ASN A C 1
ATOM 568 O O . ASN A 1 71 ? 3.911 10.569 6.256 1.00 44.19 292 ASN A O 1
ATOM 570 N N . ARG A 1 72 ? 2.075 11.060 5.047 1.00 42.83 293 ARG A N 1
ATOM 571 C CA . ARG A 1 72 ? 2.791 11.783 3.997 1.00 42.16 293 ARG A CA 1
ATOM 572 C C . ARG A 1 72 ? 3.566 13.053 4.371 1.00 41.39 293 ARG A C 1
ATOM 573 O O . ARG A 1 72 ? 3.711 13.948 3.534 1.00 42.55 293 ARG A O 1
ATOM 575 N N . GLU A 1 73 ? 4.079 13.145 5.595 1.00 39.28 294 GLU A N 1
ATOM 576 C CA . GLU A 1 73 ? 4.837 14.335 5.990 1.00 36.23 294 GLU A CA 1
ATOM 577 C C . GLU A 1 73 ? 6.245 13.997 6.497 1.00 34.12 294 GLU A C 1
ATOM 578 O O . GLU A 1 73 ? 7.018 14.892 6.864 1.00 33.56 294 GLU A O 1
ATOM 580 N N . ASP A 1 74 ? 6.578 12.708 6.504 1.00 30.85 295 ASP A N 1
ATOM 581 C CA . ASP A 1 74 ? 7.878 12.249 6.997 1.00 28.20 295 ASP A CA 1
ATOM 582 C C . ASP A 1 74 ? 8.975 12.139 5.942 1.00 24.72 295 ASP A C 1
ATOM 583 O O . ASP A 1 74 ? 9.859 11.292 6.082 1.00 23.02 295 ASP A O 1
ATOM 588 N N . TYR A 1 75 ? 8.949 12.979 4.909 1.00 20.53 296 TYR A N 1
ATOM 589 C CA . TYR A 1 75 ? 9.971 12.862 3.874 1.00 17.81 296 TYR A CA 1
ATOM 590 C C . TYR A 1 75 ? 11.406 12.897 4.397 1.00 15.19 296 TYR A C 1
ATOM 591 O O . TYR A 1 75 ? 12.264 12.197 3.879 1.00 14.24 296 TYR A O 1
ATOM 600 N N . ARG A 1 76 ? 11.686 13.707 5.409 1.00 14.95 297 ARG A N 1
ATOM 601 C CA . ARG A 1 76 ? 13.049 13.757 5.936 1.00 14.90 297 ARG A CA 1
ATOM 602 C C . ARG A 1 76 ? 13.427 12.457 6.650 1.00 15.40 297 ARG A C 1
ATOM 603 O O . ARG A 1 76 ? 14.569 12.015 6.555 1.00 14.55 297 ARG A O 1
ATOM 611 N N . GLN A 1 77 ? 12.483 11.847 7.366 1.00 14.55 298 GLN A N 1
ATOM 612 C CA . GLN A 1 77 ? 12.803 10.611 8.082 1.00 15.28 298 GLN A CA 1
ATOM 613 C C . GLN A 1 77 ? 12.901 9.434 7.130 1.00 13.55 298 GLN A C 1
ATOM 614 O O . GLN A 1 77 ? 13.624 8.477 7.393 1.00 11.43 298 GLN A O 1
ATOM 620 N N . ILE A 1 78 ? 12.158 9.508 6.030 1.00 12.40 299 ILE A N 1
ATOM 621 C CA . ILE A 1 78 ? 12.203 8.471 5.009 1.00 12.02 299 ILE A CA 1
ATOM 622 C C . ILE A 1 78 ? 13.581 8.539 4.350 1.00 11.49 299 ILE A C 1
ATOM 623 O O . ILE A 1 78 ? 14.177 7.514 4.011 1.00 10.07 299 ILE A O 1
ATOM 628 N N . ALA A 1 79 ? 14.067 9.758 4.132 1.00 9.35 300 ALA A N 1
ATOM 629 C CA . ALA A 1 79 ? 15.393 9.944 3.543 1.00 9.44 300 ALA A CA 1
A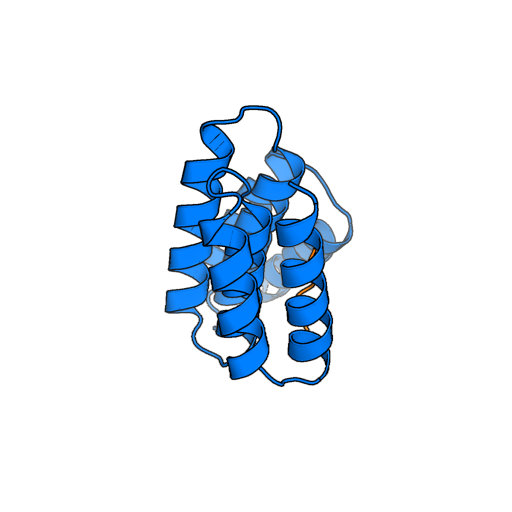TOM 630 C C . ALA A 1 79 ? 16.422 9.295 4.470 1.00 9.42 300 ALA A C 1
ATOM 631 O O . ALA A 1 79 ? 17.378 8.672 4.022 1.00 9.90 300 ALA A O 1
ATOM 633 N N . LYS A 1 80 ? 16.237 9.485 5.773 1.00 9.52 301 LYS A N 1
ATOM 634 C CA . LYS A 1 80 ? 17.141 8.898 6.757 1.00 10.34 301 LYS A CA 1
ATOM 635 C C . LYS A 1 80 ? 17.098 7.373 6.708 1.00 10.42 301 LYS A C 1
ATOM 636 O O . LYS A 1 80 ? 18.147 6.721 6.830 1.00 9.83 301 LYS A O 1
ATOM 642 N N . ALA A 1 81 ? 15.892 6.813 6.539 1.00 9.48 302 ALA A N 1
ATOM 643 C CA . ALA A 1 81 ? 15.725 5.363 6.496 1.00 9.56 302 ALA A CA 1
ATOM 644 C C . ALA A 1 81 ? 16.449 4.802 5.285 1.00 10.73 302 ALA A C 1
ATOM 645 O O . ALA A 1 81 ? 17.139 3.791 5.386 1.00 11.34 302 ALA A O 1
ATOM 647 N N . TYR A 1 82 ? 16.267 5.442 4.136 1.00 10.47 303 TYR A N 1
ATOM 648 C CA . TYR A 1 82 ? 16.965 5.015 2.916 1.00 10.31 303 TYR A CA 1
ATOM 649 C C . TYR A 1 82 ? 18.481 5.127 3.115 1.00 10.97 303 TYR A C 1
ATOM 650 O O . TYR A 1 82 ? 19.235 4.260 2.676 1.00 10.42 303 TYR A O 1
ATOM 659 N N . ALA A 1 83 ? 18.936 6.203 3.761 1.00 9.30 304 ALA A N 1
ATOM 660 C CA . ALA A 1 83 ? 20.375 6.371 3.954 1.00 9.75 304 ALA A CA 1
ATOM 661 C C . ALA A 1 83 ? 20.954 5.266 4.834 1.00 9.52 304 ALA A C 1
ATOM 662 O O . ALA A 1 83 ? 22.058 4.782 4.584 1.00 9.58 304 ALA A O 1
ATOM 664 N N . ARG A 1 84 ? 20.200 4.851 5.849 1.00 8.32 305 ARG A N 1
ATOM 665 C CA . ARG A 1 84 ? 20.645 3.784 6.746 1.00 9.54 305 ARG A CA 1
ATOM 666 C C . ARG A 1 84 ? 20.762 2.465 5.979 1.00 8.60 305 ARG A C 1
ATOM 667 O O . ARG A 1 84 ? 21.688 1.694 6.207 1.00 10.72 305 ARG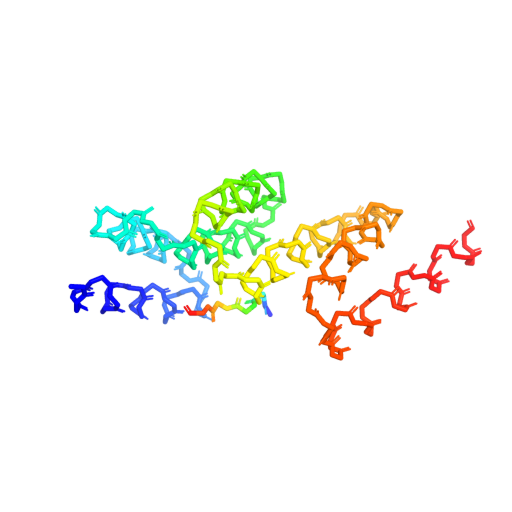 A O 1
ATOM 675 N N . ILE A 1 85 ? 19.822 2.199 5.076 1.00 8.55 306 ILE A N 1
ATOM 676 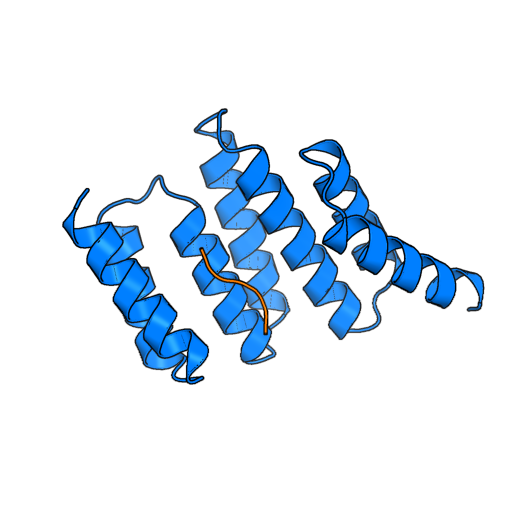C CA . ILE A 1 85 ? 19.899 0.973 4.277 1.00 9.67 306 ILE A CA 1
ATOM 677 C C . ILE A 1 85 ? 21.200 1.088 3.477 1.00 10.72 306 ILE A C 1
ATOM 678 O O . ILE A 1 85 ? 21.986 0.142 3.389 1.00 11.03 306 ILE A O 1
ATOM 683 N N . GLY A 1 86 ? 21.412 2.262 2.893 1.00 11.57 307 GLY A N 1
ATOM 684 C CA . GLY A 1 86 ? 22.613 2.496 2.111 1.00 9.94 307 GLY A CA 1
ATOM 685 C C . GLY A 1 86 ? 23.855 2.217 2.930 1.00 11.89 307 GLY A C 1
ATOM 686 O O . GLY A 1 86 ? 24.767 1.539 2.467 1.00 11.75 307 GLY A O 1
ATOM 687 N N . ASN A 1 87 ? 23.893 2.740 4.153 1.00 11.22 308 ASN A N 1
ATOM 688 C CA . ASN A 1 87 ? 25.043 2.528 5.018 1.00 13.08 308 ASN A CA 1
ATOM 689 C C . ASN A 1 87 ? 25.303 1.052 5.330 1.00 12.12 308 ASN A C 1
ATOM 690 O O . ASN A 1 87 ? 26.461 0.619 5.384 1.00 12.62 308 ASN A O 1
ATOM 695 N N . SER A 1 88 ? 24.240 0.281 5.538 1.00 11.41 309 SER A N 1
ATOM 696 C CA . SER A 1 88 ? 24.384 -1.146 5.836 1.00 10.73 309 SER A CA 1
ATOM 697 C C . SER A 1 88 ? 25.003 -1.894 4.641 1.00 11.70 309 SER A C 1
ATOM 698 O O . SER A 1 88 ? 25.783 -2.843 4.817 1.00 11.35 309 SER A O 1
ATOM 701 N N . TYR A 1 89 ? 24.664 -1.478 3.422 1.00 11.88 310 TYR A N 1
ATOM 702 C CA . TYR A 1 89 ? 25.267 -2.112 2.251 1.00 12.41 310 TYR A CA 1
ATOM 703 C C . TYR A 1 89 ? 26.732 -1.663 2.166 1.00 14.36 310 TYR A C 1
ATOM 704 O O . TYR A 1 89 ? 27.617 -2.449 1.813 1.00 15.59 310 TYR A O 1
ATOM 713 N N . PHE A 1 90 ? 26.985 -0.401 2.505 1.00 13.60 311 PHE A N 1
ATOM 714 C CA . PHE A 1 90 ? 28.347 0.133 2.464 1.00 15.77 311 PHE A CA 1
ATOM 715 C C . PHE A 1 90 ? 29.248 -0.656 3.410 1.00 15.66 311 PHE A C 1
ATOM 716 O O . PHE A 1 90 ? 30.367 -1.016 3.047 1.00 16.03 311 PHE A O 1
ATOM 724 N N . LYS A 1 91 ? 28.767 -0.919 4.621 1.00 17.07 312 LYS A N 1
ATOM 725 C CA . LYS A 1 91 ? 29.550 -1.679 5.606 1.00 18.12 312 LYS A CA 1
ATOM 726 C C . LYS A 1 91 ? 29.970 -3.025 5.060 1.00 18.25 312 LYS A C 1
ATOM 727 O O . LYS A 1 91 ? 31.070 -3.513 5.344 1.00 19.17 312 LYS A O 1
ATOM 733 N N . GLU A 1 92 ? 29.079 -3.643 4.290 1.00 17.07 313 GLU A N 1
ATOM 734 C CA . GLU A 1 92 ? 29.348 -4.947 3.715 1.00 17.54 313 GLU A CA 1
ATOM 735 C C . GLU A 1 92 ? 30.078 -4.875 2.370 1.00 17.28 313 GLU A C 1
ATOM 736 O O . GLU A 1 92 ? 30.210 -5.883 1.697 1.00 18.13 313 GLU A O 1
ATOM 742 N N . GLU A 1 93 ? 30.528 -3.691 1.973 1.00 18.86 314 GLU A N 1
ATOM 743 C CA . GLU A 1 93 ? 31.255 -3.541 0.703 1.00 19.16 314 GLU A CA 1
ATOM 744 C C . GLU A 1 93 ? 30.404 -3.840 -0.528 1.00 18.30 314 GLU A C 1
ATOM 745 O O . GLU A 1 93 ? 30.942 -4.204 -1.578 1.00 17.65 314 GLU A O 1
ATOM 751 N N . LYS A 1 94 ? 29.082 -3.699 -0.399 1.00 16.30 315 LYS A N 1
ATOM 752 C CA . LYS A 1 94 ? 28.146 -3.949 -1.507 1.00 14.80 315 LYS A CA 1
ATOM 753 C C . LYS A 1 94 ? 27.818 -2.546 -2.022 1.00 14.84 315 LYS A C 1
ATOM 754 O O . LYS A 1 94 ? 26.708 -2.050 -1.889 1.00 13.36 315 LYS A O 1
ATOM 760 N N . TYR A 1 95 ? 28.824 -1.918 -2.623 1.00 14.31 316 TYR A N 1
ATOM 761 C CA . TYR A 1 95 ? 28.722 -0.544 -3.081 1.00 13.83 316 TYR A CA 1
ATOM 762 C C . TYR A 1 95 ? 27.655 -0.103 -4.089 1.00 12.49 316 TYR A C 1
ATOM 763 O O . TYR A 1 95 ? 27.160 1.015 -3.971 1.00 12.45 316 TYR A O 1
ATOM 772 N N . LYS A 1 96 ? 27.309 -0.931 -5.078 1.00 12.49 317 LYS A N 1
ATOM 773 C CA . LYS A 1 96 ? 26.283 -0.536 -6.044 1.00 13.19 317 LYS A CA 1
ATOM 774 C C . LYS A 1 96 ? 24.966 -0.298 -5.312 1.00 12.53 317 LYS A C 1
ATOM 775 O O . LYS A 1 96 ? 24.235 0.653 -5.609 1.00 12.15 317 LYS A O 1
ATOM 781 N N . ASP A 1 97 ? 24.659 -1.186 -4.374 1.00 12.70 318 ASP A N 1
ATOM 782 C CA . ASP A 1 97 ? 23.433 -1.072 -3.594 1.00 12.75 318 ASP A CA 1
ATOM 783 C C . ASP A 1 97 ? 23.515 0.095 -2.618 1.00 10.78 318 ASP A C 1
ATOM 784 O O . ASP A 1 97 ? 22.519 0.762 -2.349 1.00 11.01 318 ASP A O 1
ATOM 789 N N . ALA A 1 98 ? 24.703 0.361 -2.089 1.00 11.60 319 ALA A N 1
ATOM 790 C CA . ALA A 1 98 ? 24.835 1.485 -1.171 1.00 9.55 319 ALA A CA 1
ATOM 791 C C . ALA A 1 98 ? 24.486 2.774 -1.934 1.00 10.62 319 AL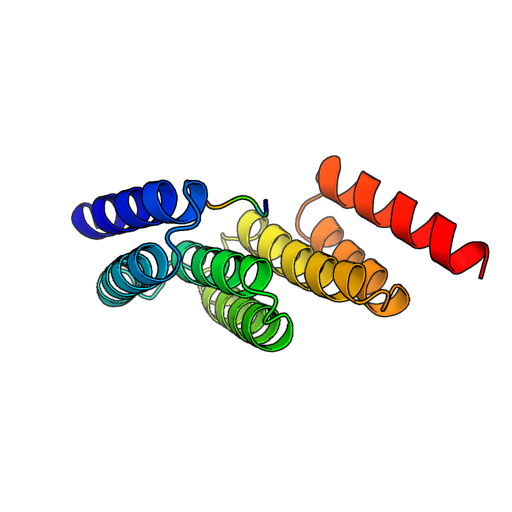A A C 1
ATOM 792 O O . ALA A 1 98 ? 23.637 3.549 -1.503 1.00 9.16 319 ALA A O 1
ATOM 794 N N . ILE A 1 99 ? 25.134 2.972 -3.082 1.00 10.25 320 ILE A N 1
ATOM 795 C CA . ILE A 1 99 ? 24.923 4.150 -3.939 1.00 10.80 320 ILE A CA 1
ATOM 796 C C . ILE A 1 99 ? 23.465 4.289 -4.350 1.00 9.83 320 ILE A C 1
ATOM 797 O O . ILE A 1 99 ? 22.886 5.388 -4.328 1.00 9.29 320 ILE A O 1
ATOM 802 N N . HIS A 1 100 ? 22.867 3.173 -4.732 1.00 9.91 321 HIS A N 1
ATOM 803 C CA . HIS A 1 100 ? 21.475 3.206 -5.154 1.00 8.97 321 HIS A CA 1
ATOM 804 C C . HIS A 1 100 ? 20.550 3.739 -4.042 1.00 9.01 321 HIS A C 1
ATOM 805 O O . HIS A 1 100 ? 19.700 4.606 -4.281 1.00 9.05 321 HIS A O 1
ATOM 812 N N . PHE A 1 101 ? 20.715 3.244 -2.822 1.00 8.19 322 PHE A N 1
ATOM 813 C CA . PHE A 1 101 ? 19.882 3.732 -1.747 1.00 9.08 322 PHE A CA 1
ATOM 814 C C . PHE A 1 101 ? 20.236 5.163 -1.317 1.00 8.38 322 PHE A C 1
ATOM 815 O O . PHE A 1 101 ? 19.387 5.878 -0.789 1.00 7.73 322 PHE A O 1
ATOM 823 N N . TYR A 1 102 ? 21.478 5.591 -1.525 1.00 8.46 323 TYR A N 1
ATOM 824 C CA . TYR A 1 102 ? 21.809 6.978 -1.170 1.00 8.41 323 TYR A CA 1
ATOM 825 C C . TYR A 1 102 ? 21.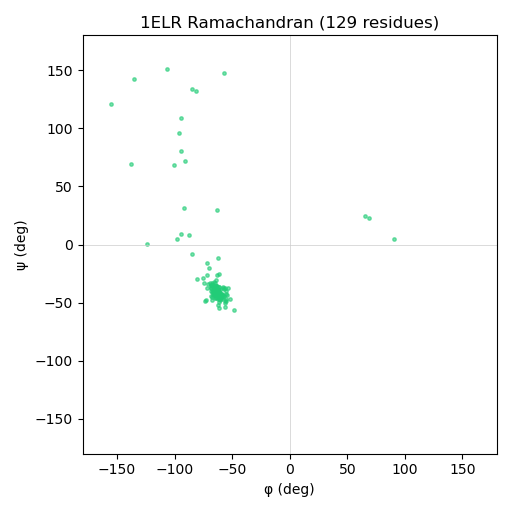048 7.858 -2.156 1.00 8.46 323 TYR A C 1
ATOM 826 O O . TYR A 1 102 ? 20.559 8.926 -1.804 1.00 9.50 323 TYR A O 1
ATOM 835 N N . ASN A 1 103 ? 20.923 7.412 -3.398 1.00 8.66 324 ASN A N 1
ATOM 836 C CA . ASN A 1 103 ? 20.172 8.205 -4.367 1.00 11.90 324 ASN A CA 1
ATOM 837 C C . ASN A 1 103 ? 18.689 8.296 -3.989 1.00 11.35 324 ASN A C 1
ATOM 838 O O . ASN A 1 103 ? 18.074 9.359 -4.110 1.00 11.23 324 ASN A O 1
ATOM 843 N N . LYS A 1 104 ? 18.111 7.199 -3.524 1.00 11.04 325 LYS A N 1
ATOM 844 C CA . LYS A 1 104 ? 16.715 7.238 -3.094 1.00 11.19 325 LYS A CA 1
ATOM 845 C C . LYS A 1 104 ? 16.585 8.251 -1.951 1.00 11.99 325 LYS A C 1
ATOM 846 O O . LYS A 1 104 ? 15.636 9.052 -1.899 1.00 11.79 325 LYS A O 1
ATOM 852 N N . SER A 1 105 ? 17.553 8.212 -1.037 1.00 11.08 326 SER A N 1
ATOM 853 C CA . SER A 1 105 ? 17.579 9.122 0.104 1.00 10.61 326 SER A CA 1
ATOM 854 C C . SER A 1 105 ? 17.676 10.582 -0.348 1.00 11.63 326 SER A C 1
ATOM 855 O O . SER A 1 105 ? 16.855 11.424 0.032 1.00 11.42 326 SER A O 1
ATOM 858 N N . LEU A 1 106 ? 18.680 10.885 -1.163 1.00 11.28 327 LEU A N 1
ATOM 859 C CA . LEU A 1 106 ? 18.875 12.253 -1.635 1.00 12.01 327 LEU A CA 1
ATOM 860 C C . LEU A 1 106 ? 17.659 12.831 -2.357 1.00 12.40 327 LEU A C 1
ATOM 861 O O . LEU A 1 106 ? 17.343 14.022 -2.189 1.00 12.26 327 LEU A O 1
ATOM 866 N N . ALA A 1 107 ? 16.970 12.006 -3.147 1.00 11.72 328 ALA A N 1
ATOM 867 C CA . ALA A 1 107 ? 15.784 12.472 -3.875 1.00 13.20 328 ALA A CA 1
ATOM 868 C C . ALA A 1 107 ? 14.691 12.952 -2.911 1.00 14.70 328 ALA A C 1
ATOM 869 O O . ALA A 1 107 ? 13.965 13.921 -3.200 1.00 14.84 328 ALA A O 1
ATOM 871 N N . GLU A 1 108 ? 14.554 12.268 -1.774 1.00 13.75 329 GLU A N 1
ATOM 872 C CA . GLU A 1 108 ? 13.571 12.672 -0.780 1.00 14.76 329 GLU A CA 1
ATOM 873 C C . GLU A 1 108 ? 14.066 13.938 -0.082 1.00 13.74 329 GLU A C 1
ATOM 874 O O . GLU A 1 108 ? 13.333 14.915 0.035 1.00 12.31 329 GLU A O 1
ATOM 880 N N . HIS A 1 109 ? 15.325 13.933 0.359 1.00 13.27 330 HIS A N 1
ATOM 881 C CA . HIS A 1 109 ? 15.878 15.093 1.065 1.00 12.68 330 HIS A CA 1
ATOM 882 C C . HIS A 1 109 ? 17.386 15.096 0.914 1.00 14.14 330 HIS A C 1
ATOM 883 O O . HIS A 1 109 ? 18.045 14.133 1.306 1.00 11.74 330 HIS A O 1
ATOM 890 N N . ARG A 1 110 ? 17.942 16.159 0.337 1.00 13.54 331 ARG A N 1
ATOM 891 C CA . ARG A 1 110 ? 19.392 16.199 0.180 1.00 14.91 331 ARG A CA 1
ATOM 892 C C . ARG A 1 110 ? 20.067 16.633 1.452 1.00 14.87 331 ARG A C 1
ATOM 893 O O . ARG A 1 110 ? 19.664 17.614 2.071 1.00 14.75 331 ARG A O 1
ATOM 901 N N . THR A 1 111 ? 21.097 15.889 1.839 1.00 14.69 332 THR A N 1
ATOM 902 C CA . THR A 1 111 ? 21.857 16.185 3.045 1.00 14.52 332 THR A CA 1
ATOM 903 C C . THR A 1 111 ? 23.323 16.053 2.679 1.00 15.86 332 THR A C 1
ATOM 904 O O . THR A 1 111 ? 23.704 15.178 1.890 1.00 14.33 332 THR A O 1
ATOM 908 N N . PRO A 1 112 ? 24.168 16.937 3.231 1.00 15.96 333 PRO A N 1
ATOM 909 C CA . PRO A 1 112 ? 25.597 16.884 2.935 1.00 16.56 333 PRO A CA 1
ATOM 910 C C . PRO A 1 112 ? 26.281 15.588 3.358 1.00 16.70 333 PRO A C 1
ATOM 911 O O . PRO A 1 112 ? 27.165 15.103 2.651 1.00 18.14 333 PRO A O 1
ATOM 915 N N . ASP A 1 113 ? 25.880 15.008 4.484 1.00 15.55 334 ASP A N 1
ATOM 916 C CA . ASP A 1 113 ? 26.530 13.776 4.919 1.00 17.49 334 ASP A CA 1
ATOM 917 C C . ASP A 1 113 ? 26.239 12.620 3.970 1.00 16.12 334 ASP A C 1
ATOM 918 O O . ASP A 1 113 ? 27.133 11.857 3.627 1.00 16.42 334 ASP A O 1
ATOM 923 N N . VAL A 1 114 ? 24.995 12.485 3.529 1.00 15.06 335 VAL A N 1
ATOM 924 C CA . VAL A 1 114 ? 24.687 11.394 2.618 1.00 12.77 335 VAL A CA 1
ATOM 925 C C . VAL A 1 114 ? 25.366 11.616 1.268 1.00 13.55 335 VAL A C 1
ATOM 926 O O . VAL A 1 114 ? 25.842 10.667 0.644 1.00 12.02 335 VAL A O 1
ATOM 930 N N . LEU A 1 115 ? 25.425 12.866 0.812 1.00 12.82 336 LEU A N 1
ATOM 931 C CA . LEU A 1 115 ? 26.065 13.138 -0.463 1.00 14.09 336 LEU A CA 1
ATOM 932 C C . LEU A 1 115 ? 27.536 12.743 -0.377 1.00 15.24 336 LEU A C 1
ATOM 933 O O . LEU A 1 115 ? 28.088 12.169 -1.308 1.00 14.91 336 LEU A O 1
ATOM 938 N N . LYS A 1 116 ? 28.167 13.062 0.751 1.00 16.61 337 LYS A N 1
ATOM 939 C CA . LYS A 1 116 ? 29.576 12.754 0.941 1.00 19.26 337 LYS A CA 1
ATOM 940 C C . LYS A 1 116 ? 29.795 11.236 0.934 1.00 18.57 337 LYS A C 1
ATOM 941 O O . LYS A 1 116 ? 30.718 10.728 0.282 1.00 19.25 337 LYS A O 1
ATOM 947 N N . LYS A 1 117 ? 28.942 10.514 1.647 1.00 17.80 338 LYS A N 1
ATOM 948 C CA . LYS A 1 117 ? 29.048 9.063 1.711 1.00 17.09 338 LYS A CA 1
ATOM 949 C C . LYS A 1 117 ? 28.878 8.487 0.298 1.00 16.82 338 LYS A C 1
ATOM 950 O O . LYS A 1 117 ? 29.608 7.585 -0.111 1.00 17.68 338 LYS A O 1
ATOM 956 N N . CYS A 1 118 ? 27.911 9.017 -0.448 1.00 16.52 339 CYS A N 1
ATOM 957 C CA . CYS A 1 118 ? 27.670 8.553 -1.806 1.00 15.95 339 CYS A CA 1
ATOM 958 C C . CYS A 1 118 ? 28.895 8.805 -2.685 1.00 16.50 339 CYS A C 1
ATOM 959 O O . CYS A 1 118 ? 29.307 7.938 -3.453 1.00 14.41 339 CYS A O 1
ATOM 962 N N . GLN A 1 119 ? 29.495 9.987 -2.567 1.00 16.71 340 GLN A N 1
ATOM 963 C CA . GLN A 1 119 ? 30.667 10.283 -3.397 1.00 17.73 340 GLN A CA 1
ATOM 964 C C . GLN A 1 119 ? 31.793 9.311 -3.062 1.00 17.84 340 GLN A C 1
ATOM 965 O O . GLN A 1 119 ? 32.486 8.819 -3.950 1.00 18.93 340 GLN A O 1
ATOM 971 N N . GLN A 1 120 ? 31.946 9.005 -1.780 1.00 17.18 341 GLN A N 1
ATOM 972 C CA . GLN A 1 120 ? 32.970 8.072 -1.342 1.00 18.25 341 GLN A CA 1
ATOM 973 C C . GLN A 1 120 ? 32.737 6.691 -1.980 1.00 17.85 341 GLN A C 1
ATOM 974 O O . GLN A 1 120 ? 33.665 6.067 -2.512 1.00 16.51 341 GLN A O 1
ATOM 980 N N . ALA A 1 121 ? 31.494 6.211 -1.913 1.00 16.24 342 ALA A N 1
ATOM 981 C CA . ALA A 1 121 ? 31.144 4.911 -2.488 1.00 17.40 342 ALA A CA 1
ATOM 982 C C . ALA A 1 121 ? 31.333 4.924 -3.998 1.00 16.92 342 ALA A C 1
ATOM 983 O O . ALA A 1 121 ? 31.738 3.924 -4.593 1.00 17.29 342 ALA A O 1
ATOM 985 N N . GLU A 1 122 ? 31.042 6.058 -4.618 1.00 18.17 343 GLU A N 1
ATOM 986 C CA . GLU A 1 122 ? 31.189 6.161 -6.064 1.00 20.21 343 GLU A CA 1
ATOM 987 C C . GLU A 1 122 ? 32.659 6.055 -6.442 1.00 21.32 343 GLU A C 1
ATOM 988 O O . GLU A 1 122 ? 33.012 5.391 -7.419 1.00 21.37 343 GLU A O 1
ATOM 994 N N . LYS A 1 123 ? 33.518 6.705 -5.661 1.00 21.94 344 LYS A N 1
ATOM 995 C CA . LYS A 1 123 ? 34.946 6.677 -5.940 1.00 23.45 344 LYS A CA 1
ATOM 996 C C . LYS A 1 123 ? 35.493 5.260 -5.815 1.00 22.09 344 LYS A C 1
ATOM 997 O O . LYS A 1 123 ? 36.282 4.812 -6.649 1.00 22.79 344 LYS A O 1
ATOM 1003 N N . ILE A 1 124 ? 35.066 4.546 -4.783 1.00 21.64 345 ILE A N 1
ATOM 1004 C CA . ILE A 1 124 ? 35.520 3.177 -4.563 1.00 22.11 345 ILE A CA 1
ATOM 1005 C C . ILE A 1 124 ? 35.073 2.228 -5.681 1.00 23.98 345 ILE A C 1
ATOM 1006 O O . ILE A 1 124 ? 35.859 1.399 -6.162 1.00 23.36 345 ILE A O 1
ATOM 1011 N N . LEU A 1 125 ? 33.816 2.359 -6.094 1.00 24.45 346 LEU A N 1
ATOM 1012 C CA . LEU A 1 125 ? 33.251 1.513 -7.145 1.00 26.53 346 LEU A CA 1
ATOM 1013 C C . LEU A 1 125 ? 33.892 1.798 -8.498 1.00 28.73 346 LEU A C 1
ATOM 1014 O O . LEU A 1 125 ? 34.284 0.872 -9.217 1.00 29.67 346 LEU A O 1
ATOM 1019 N N . LYS A 1 126 ? 33.988 3.077 -8.847 1.00 31.00 347 LYS A N 1
ATOM 1020 C CA . LYS A 1 126 ? 34.567 3.474 -10.127 1.00 34.43 347 LYS A CA 1
ATOM 1021 C C . LYS A 1 126 ? 35.963 2.893 -10.303 1.00 35.65 347 LYS A C 1
ATOM 1022 O O . LYS A 1 126 ? 36.299 2.392 -11.373 1.00 35.98 347 LYS A O 1
ATOM 1028 N N . GLU A 1 127 ? 36.768 2.954 -9.248 1.00 37.15 348 GLU A N 1
ATOM 1029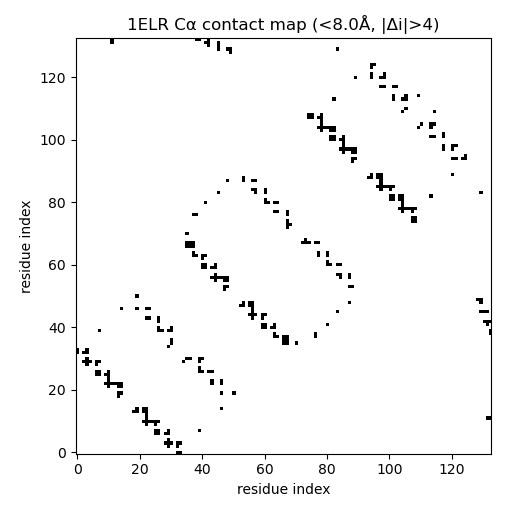 C CA . GLU A 1 127 ? 38.127 2.432 -9.288 1.00 39.03 348 GLU A CA 1
ATOM 1030 C C . GLU A 1 127 ? 38.111 0.926 -9.511 1.00 40.35 348 GLU A C 1
ATOM 1031 O O . GLU A 1 127 ? 38.986 0.383 -10.190 1.00 39.97 348 GLU A O 1
ATOM 1033 N N . GLN A 1 128 ? 37.120 0.256 -8.930 1.00 41.34 349 GLN A N 1
ATOM 1034 C CA . GLN A 1 128 ? 36.975 -1.189 -9.081 1.00 42.23 349 GLN A CA 1
ATOM 1035 C C . GLN A 1 128 ? 36.525 -1.501 -10.515 1.00 42.94 349 GLN A C 1
ATOM 1036 O O . GLN A 1 128 ? 35.381 -1.963 -10.696 1.00 45.01 349 GLN A O 1
ATOM 1045 N N . MET B 2 2 ? 29.024 6.022 15.331 1.00 16.60 1 MET B N 1
ATOM 1046 C CA . MET B 2 2 ? 27.812 5.207 15.332 1.00 16.08 1 MET B CA 1
ATOM 1047 C C . MET B 2 2 ? 26.674 5.857 14.536 1.00 15.57 1 MET B C 1
ATOM 1048 O O . MET B 2 2 ? 26.634 7.080 14.364 1.00 13.81 1 MET B O 1
ATOM 1053 N N . GLU B 2 3 ? 25.743 5.030 14.064 1.00 15.61 2 GLU B N 1
ATOM 1054 C CA . GLU B 2 3 ? 24.578 5.530 13.342 1.00 14.92 2 GLU B CA 1
ATOM 1055 C C . GLU B 2 3 ? 23.874 6.510 14.283 1.00 15.20 2 GLU B C 1
ATOM 1056 O O . GLU B 2 3 ? 23.899 6.325 15.498 1.00 15.89 2 GLU B O 1
ATOM 1062 N N . GLU B 2 4 ? 23.247 7.541 13.728 1.00 15.41 3 GLU B N 1
ATOM 1063 C CA . GLU B 2 4 ? 22.548 8.548 14.532 1.00 16.51 3 GLU B CA 1
ATOM 1064 C C . GLU B 2 4 ? 21.119 8.154 14.885 1.00 15.77 3 GLU B C 1
ATOM 1065 O O . GLU B 2 4 ? 20.379 7.699 14.023 1.00 14.97 3 GLU B O 1
ATOM 1071 N N . VAL B 2 5 ? 20.726 8.332 16.146 1.00 15.94 4 VAL B N 1
ATOM 1072 C CA . VAL B 2 5 ? 19.345 8.042 16.534 1.00 14.46 4 VAL B CA 1
ATOM 1073 C C . VAL B 2 5 ? 18.625 9.368 16.744 1.00 16.25 4 VAL B C 1
ATOM 1074 O O . VAL B 2 5 ? 19.247 10.374 17.110 1.00 16.95 4 VAL B O 1
ATOM 1078 N N . ASP B 2 6 ? 17.316 9.362 16.512 1.00 16.26 5 ASP B N 1
ATOM 1079 C CA . ASP B 2 6 ? 16.495 10.558 16.630 1.00 17.99 5 ASP B CA 1
ATOM 1080 C C . ASP B 2 6 ? 15.598 10.548 17.872 1.00 17.70 5 ASP B C 1
ATOM 1081 O O . ASP B 2 6 ? 15.487 9.487 18.508 1.00 17.62 5 ASP B O 1
#

GO terms:
  GO:0005515 protein binding (F, IPI)
  GO:0005634 nucleus (C, TAS)
  GO:0005794 Golgi apparatus (C, TAS)
  GO:0005829 cytosol (C, TAS)
  GO:0032991 protein-containing complex (C, IDA)
  GO:0101031 protein folding chaperone complex (C, IDA)
  GO:0003723 RNA binding (F, HDA)
  GO:0051879 Hsp90 protein binding (F, IPI)

InterPro domains:
  IPR006636 Heat shock chaperonin-binding [SM00727] (130-169)
  IPR006636 Heat shock chaperonin-binding [SM00727] (492-531)
  IPR011990 Tetratricopeptide-like helical domain superfamily [G3DSA:1.25.40.10] (1-118)
  IPR011990 Tetratricopeptide-like helical domain superfamily [G3DSA:1.25.40.10] (222-348)
  IPR011990 Tetratricopeptide-like helical domain superfamily [G3DSA:1.25.40.10] (349-476)
  IPR011990 Tetratricopeptide-like helical domain superfamily [SSF48452] (3-116)
  IPR011990 Tetratricopeptide-like helical domain superfamily [SSF48452] (223-348)
  IPR011990 Tetratricopeptide-like helical domain superfamily [SSF48452] (359-472)
  IPR013105 Tetratricopeptide repeat 2 [PF07719] (230-258)
  IPR019734 Tetratricopeptide repeat [PF13181] (429-460)
  IPR019734 Tetratricopeptide repeat [PS50005] (4-37)
  IPR019734 Tetratricopeptide repeat [PS50005] (38-71)
  IPR019734 Tetratricopeptide repeat [PS50005] (225-258)
  IPR019734 Tetratricopeptide repeat [PS50005] (300-333)
  IPR019734 Tetratricopeptide repeat [PS50005] (360-393)
  IPR019734 Tetratricopeptide repeat [PS50005] (394-427)
  IPR019734 Tetratricopeptide repeat [PS50005] (428-461)
  IPR019734 Tetratricopeptide repeat [SM00028] (4-37)
  IPR019734 Tetratricopeptide repeat [SM00028] (38-71)
  IPR019734 Tetratricopeptide repeat [SM00028] (72-105)

Nearest PDB structures (foldseek):
  3esk-assembly1_A  TM=1.006E+00  e=5.174E-17  Homo sapiens
  3fwv-assembly2_B  TM=9.706E-01  e=2.234E-16  Homo sapiens
  2nc9-assembly1_A  TM=9.483E-01  e=5.723E-16  Homo sapiens
  7kw7-assembly1_E  TM=9.828E-01  e=1.125E-14  Homo sapiens
  4gcn-assembly2_B  TM=8.571E-01  e=2.693E-10  Caenorhabditis elegans

Foldseek 3Di:
DVVLVVLQVQLVVCVVVLNLVSNLVSLVVSCVVPVLQLVSLLSNLVSCVVVVNLVVSLVSLVVSLVSVVVVVPPLLVNLVSLQSNLVSCVVVVVLVSSLVSLVVSVVSPNDPVSVVVNVVSVVVVVVD/DDDDD

CATH classification: 1.25.40.10